Protein AF-A0A925UJG8-F1 (afdb_monomer)

Foldseek 3Di:
DDDDDDPVLVVLLVLLLCCLVPVLAPVNQVVCVVVPQEDPVVVVVCVVSLLLQDCADVVVVGDVHDPVSVVSNVVSCVVSVRSHPSCVRRPVVRVVVVVD

Structure (mmCIF, N/CA/C/O backbone):
data_AF-A0A925UJG8-F1
#
_entry.id   AF-A0A925UJG8-F1
#
loop_
_atom_site.group_PDB
_atom_site.id
_atom_site.type_symbol
_atom_site.label_atom_id
_atom_site.label_alt_id
_atom_site.label_comp_id
_atom_site.label_asym_id
_atom_site.label_entity_id
_atom_site.label_seq_id
_atom_site.pdbx_PDB_ins_code
_atom_site.Cartn_x
_atom_site.Cartn_y
_atom_site.Cartn_z
_atom_site.occupancy
_atom_site.B_iso_or_equiv
_atom_site.auth_seq_id
_atom_site.auth_comp_id
_atom_site.auth_asym_id
_atom_site.auth_atom_id
_atom_site.pdbx_PDB_model_num
ATOM 1 N N . MET A 1 1 ? -29.462 -7.622 4.327 1.00 76.31 1 MET A N 1
ATOM 2 C CA . MET A 1 1 ? -28.006 -7.775 4.483 1.00 76.31 1 MET A CA 1
ATOM 3 C C . MET A 1 1 ? -27.413 -7.241 3.207 1.00 76.31 1 MET A C 1
ATOM 5 O O . MET A 1 1 ? -27.878 -7.658 2.154 1.00 76.31 1 MET A O 1
ATOM 9 N N . ASP A 1 2 ? -26.536 -6.258 3.331 1.00 87.38 2 ASP A N 1
ATOM 10 C CA . ASP A 1 2 ? -25.876 -5.597 2.212 1.00 87.38 2 ASP A CA 1
ATOM 11 C C . ASP A 1 2 ? -24.427 -6.092 2.166 1.00 87.38 2 ASP A C 1
ATOM 13 O O . ASP A 1 2 ? -23.792 -6.199 3.217 1.00 87.38 2 ASP A O 1
ATOM 17 N N . PHE A 1 3 ? -23.975 -6.491 0.984 1.00 90.75 3 PHE A N 1
ATOM 18 C CA . PHE A 1 3 ? -22.640 -7.040 0.734 1.00 90.75 3 PHE A CA 1
ATOM 19 C C . PHE A 1 3 ? -21.854 -6.190 -0.264 1.00 90.75 3 PHE A C 1
ATOM 21 O O . PHE A 1 3 ? -20.742 -6.572 -0.631 1.00 90.75 3 PHE A O 1
ATOM 28 N N . ASP A 1 4 ? -22.431 -5.078 -0.712 1.00 95.31 4 ASP A N 1
ATOM 29 C CA . ASP A 1 4 ? -21.743 -4.148 -1.584 1.00 95.31 4 ASP A CA 1
ATOM 30 C C . ASP A 1 4 ? -20.657 -3.411 -0.787 1.00 95.31 4 ASP A C 1
ATOM 32 O O . ASP A 1 4 ? -20.754 -3.217 0.431 1.00 95.31 4 ASP A O 1
ATOM 36 N N . PHE A 1 5 ? -19.581 -3.034 -1.475 1.00 95.88 5 PHE A N 1
ATOM 37 C CA . PHE A 1 5 ? -18.538 -2.213 -0.875 1.00 95.88 5 PHE A CA 1
ATOM 38 C C . PHE A 1 5 ? -19.064 -0.807 -0.584 1.00 95.88 5 PHE A C 1
ATOM 40 O O . PHE A 1 5 ? -19.893 -0.270 -1.320 1.00 95.88 5 PHE A O 1
ATOM 47 N N . SER A 1 6 ? -18.549 -0.192 0.481 1.00 95.56 6 SER A N 1
ATOM 48 C CA . SER A 1 6 ? -18.776 1.233 0.716 1.00 95.56 6 SER A CA 1
ATOM 49 C C . SER A 1 6 ? -18.077 2.089 -0.348 1.00 95.56 6 SER A C 1
ATOM 51 O O . SER A 1 6 ? -17.140 1.639 -1.012 1.00 95.56 6 SER A O 1
ATOM 53 N N . ASP A 1 7 ? -18.472 3.359 -0.463 1.00 96.06 7 ASP A N 1
ATOM 54 C CA . ASP A 1 7 ? -17.812 4.314 -1.366 1.00 96.06 7 ASP A CA 1
ATOM 55 C C . ASP A 1 7 ? -16.303 4.440 -1.072 1.00 96.06 7 ASP A C 1
ATOM 57 O O . ASP A 1 7 ? -15.488 4.503 -1.995 1.00 96.06 7 ASP A O 1
ATOM 61 N N . ASP A 1 8 ? -15.915 4.409 0.208 1.00 93.56 8 ASP A N 1
ATOM 62 C CA . ASP A 1 8 ? -14.509 4.450 0.626 1.00 93.56 8 ASP A CA 1
ATOM 63 C C . ASP A 1 8 ? -13.748 3.189 0.194 1.00 93.56 8 ASP A C 1
ATOM 65 O O . ASP A 1 8 ? -12.603 3.271 -0.259 1.00 93.56 8 ASP A O 1
ATOM 69 N N . GLN A 1 9 ? -14.391 2.022 0.274 1.00 96.25 9 GLN A N 1
ATOM 70 C CA . GLN A 1 9 ? -13.816 0.755 -0.178 1.00 96.25 9 GLN A CA 1
ATOM 71 C C . GLN A 1 9 ? -13.671 0.708 -1.698 1.00 96.25 9 GLN A C 1
ATOM 73 O O . GLN A 1 9 ? -12.627 0.280 -2.187 1.00 96.25 9 GLN A O 1
ATOM 78 N N . GLU A 1 10 ? -14.654 1.196 -2.456 1.00 97.88 10 GLU A N 1
ATOM 79 C CA . GLU A 1 10 ? -14.536 1.313 -3.914 1.00 97.88 10 GLU A CA 1
ATOM 80 C C . GLU A 1 10 ? -13.436 2.307 -4.310 1.00 97.88 10 GLU A C 1
ATOM 82 O O . GLU A 1 10 ? -12.627 2.027 -5.198 1.00 97.88 10 GLU A O 1
ATOM 87 N N . MET A 1 11 ? -13.318 3.436 -3.607 1.00 96.50 11 MET A N 1
ATOM 88 C CA . MET A 1 11 ? -12.241 4.400 -3.843 1.00 96.50 11 MET A CA 1
ATOM 89 C C . MET A 1 11 ? -10.858 3.804 -3.540 1.00 96.50 11 MET A C 1
ATOM 91 O O . MET A 1 11 ? -9.912 3.996 -4.317 1.00 96.50 11 MET A O 1
ATOM 95 N N . LEU A 1 12 ? -10.729 3.062 -2.437 1.00 96.88 12 LEU A N 1
ATOM 96 C CA . LEU A 1 12 ? -9.510 2.340 -2.079 1.00 96.88 12 LEU A CA 1
ATOM 97 C C . LEU A 1 12 ? -9.159 1.310 -3.157 1.00 96.88 12 LEU A C 1
ATOM 99 O O . LEU A 1 12 ? -8.039 1.312 -3.677 1.00 96.88 12 LEU A O 1
ATOM 103 N N . ARG A 1 13 ? -10.134 0.487 -3.550 1.00 98.19 13 ARG A N 1
ATOM 104 C CA . ARG A 1 13 ? -10.008 -0.519 -4.606 1.00 98.19 13 ARG A CA 1
ATOM 105 C C . ARG A 1 13 ? -9.496 0.092 -5.901 1.00 98.19 13 ARG A C 1
ATOM 107 O O . ARG A 1 13 ? -8.494 -0.366 -6.446 1.00 98.19 13 ARG A O 1
ATOM 114 N N . ASP A 1 14 ? -10.134 1.157 -6.373 1.00 98.50 14 ASP A N 1
ATOM 115 C CA . ASP A 1 14 ? -9.767 1.833 -7.615 1.00 98.50 14 ASP A CA 1
ATOM 116 C C . ASP A 1 14 ? -8.387 2.493 -7.550 1.00 98.50 14 ASP A C 1
ATOM 118 O O . ASP A 1 14 ? -7.679 2.562 -8.562 1.00 98.50 14 ASP A O 1
ATOM 122 N N . THR A 1 15 ? -7.983 2.977 -6.377 1.00 98.00 15 THR A N 1
ATOM 123 C CA . THR A 1 15 ? -6.653 3.555 -6.163 1.00 98.00 15 THR A CA 1
ATOM 124 C C . THR A 1 15 ? -5.572 2.486 -6.304 1.00 98.00 15 THR A C 1
ATOM 126 O O . THR A 1 15 ? -4.649 2.644 -7.112 1.00 98.00 15 THR A O 1
ATOM 129 N N . VAL A 1 16 ? -5.722 1.360 -5.597 1.00 98.44 16 VAL A N 1
ATOM 130 C CA . VAL A 1 16 ? -4.781 0.231 -5.679 1.00 98.44 16 VAL A CA 1
ATOM 131 C C . VAL A 1 16 ? -4.776 -0.353 -7.090 1.00 98.44 16 VAL A C 1
ATOM 133 O O . VAL A 1 16 ? -3.707 -0.578 -7.661 1.00 98.44 16 VAL A O 1
ATOM 136 N N . ARG A 1 17 ? -5.956 -0.505 -7.703 1.00 98.62 17 ARG A N 1
ATOM 137 C CA . ARG A 1 17 ? -6.123 -0.983 -9.078 1.00 98.62 17 ARG A CA 1
ATOM 138 C C . ARG A 1 17 ? -5.273 -0.197 -10.062 1.00 98.62 17 ARG A C 1
ATOM 140 O O . ARG A 1 17 ? -4.501 -0.779 -10.821 1.00 98.62 17 ARG A O 1
ATOM 147 N N . LYS A 1 18 ? -5.419 1.130 -10.044 1.00 98.50 18 LYS A N 1
ATOM 148 C CA . LYS A 1 18 ? -4.727 2.036 -10.965 1.00 98.50 18 LYS A CA 1
ATOM 149 C C . LYS A 1 18 ? -3.218 1.974 -10.776 1.00 98.50 18 LYS A C 1
ATOM 151 O O . LYS A 1 18 ? -2.499 2.033 -11.772 1.00 98.50 18 LYS A O 1
ATOM 156 N N . TRP A 1 19 ? -2.736 1.859 -9.538 1.00 98.56 19 TRP A N 1
ATOM 157 C CA . TRP A 1 19 ? -1.306 1.701 -9.279 1.00 98.56 19 TRP A CA 1
ATOM 158 C C . TRP A 1 19 ? -0.784 0.361 -9.807 1.00 98.56 19 TRP A C 1
ATOM 160 O O . TRP A 1 19 ? 0.214 0.345 -10.527 1.00 98.56 19 TRP A O 1
ATOM 170 N N . VAL A 1 20 ? -1.492 -0.742 -9.553 1.00 98.62 20 VAL A N 1
ATOM 171 C CA . VAL A 1 20 ? -1.127 -2.063 -10.087 1.00 98.62 20 VAL A CA 1
ATOM 172 C C . VAL A 1 20 ? -1.048 -2.038 -11.616 1.00 98.62 20 VAL A C 1
ATOM 174 O O . VAL A 1 20 ? -0.049 -2.473 -12.185 1.00 98.62 20 VAL A O 1
ATOM 177 N N . ASP A 1 21 ? -2.047 -1.460 -12.284 1.00 97.94 21 ASP A N 1
ATOM 178 C CA . ASP A 1 21 ? -2.121 -1.461 -13.749 1.00 97.94 21 ASP A CA 1
ATOM 179 C C . ASP A 1 21 ? -1.073 -0.550 -14.405 1.00 97.94 21 ASP A C 1
ATOM 181 O O . ASP A 1 21 ? -0.555 -0.865 -15.478 1.00 97.94 21 ASP A O 1
ATOM 185 N N . LYS A 1 22 ? -0.767 0.598 -13.787 1.00 97.44 22 LYS A N 1
ATOM 186 C CA . LYS A 1 22 ? 0.088 1.630 -14.397 1.00 97.44 22 LYS A CA 1
ATOM 187 C C . LYS A 1 22 ? 1.533 1.583 -13.920 1.00 97.44 22 LYS A C 1
ATOM 189 O O . LYS A 1 22 ? 2.440 1.805 -14.717 1.00 97.44 22 LYS A O 1
ATOM 194 N N . ALA A 1 23 ? 1.746 1.343 -12.631 1.00 97.00 23 ALA A N 1
ATOM 195 C CA . ALA A 1 23 ? 3.053 1.437 -11.993 1.00 97.00 23 ALA A CA 1
ATOM 196 C C . ALA A 1 23 ? 3.692 0.063 -11.753 1.00 97.00 23 ALA A C 1
ATOM 198 O O . ALA A 1 23 ? 4.919 -0.029 -11.779 1.00 97.00 23 ALA A O 1
ATOM 199 N N . TYR A 1 24 ? 2.915 -1.011 -11.574 1.00 98.31 24 TYR A N 1
ATOM 200 C CA . TYR A 1 24 ? 3.434 -2.350 -11.261 1.00 98.31 24 TYR A CA 1
ATOM 201 C C . TYR A 1 24 ? 3.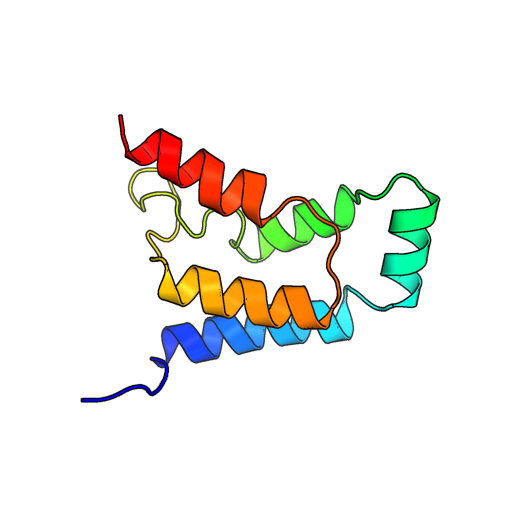252 -3.355 -12.409 1.00 98.31 24 TYR A C 1
ATOM 203 O O . TYR A 1 24 ? 2.692 -4.439 -12.255 1.00 98.31 24 TYR A O 1
ATOM 211 N N . THR A 1 25 ? 3.750 -3.001 -13.596 1.00 97.81 25 THR A N 1
ATOM 212 C CA . THR A 1 25 ? 3.637 -3.860 -14.784 1.00 97.81 25 THR A CA 1
ATOM 213 C C . THR A 1 25 ? 4.335 -5.214 -14.598 1.00 97.81 25 THR A C 1
ATOM 215 O O . THR A 1 25 ? 5.303 -5.351 -13.843 1.00 97.81 25 THR A O 1
ATOM 218 N N . PHE A 1 26 ? 3.912 -6.229 -15.361 1.00 96.88 26 PHE A N 1
ATOM 219 C CA . PHE A 1 26 ? 4.554 -7.550 -15.342 1.00 96.88 26 PHE A CA 1
ATOM 220 C C . PHE A 1 26 ? 6.052 -7.507 -15.668 1.00 96.88 26 PHE A C 1
ATOM 222 O O . PHE A 1 26 ? 6.815 -8.314 -15.137 1.00 96.88 26 PHE A O 1
ATOM 229 N N . GLU A 1 27 ? 6.484 -6.585 -16.531 1.00 97.94 27 GLU A N 1
ATOM 230 C CA . GLU A 1 27 ? 7.901 -6.387 -16.840 1.00 97.94 27 GLU A CA 1
ATOM 231 C C . GLU A 1 27 ? 8.666 -5.876 -15.615 1.00 97.94 27 GLU A C 1
ATOM 233 O O . GLU A 1 27 ? 9.659 -6.494 -15.222 1.00 97.94 27 GLU A O 1
ATOM 238 N N . ARG A 1 28 ? 8.152 -4.832 -14.947 1.00 98.12 28 ARG A N 1
ATOM 239 C CA . ARG A 1 28 ? 8.724 -4.315 -13.696 1.00 98.12 28 ARG A CA 1
ATOM 240 C C . ARG A 1 28 ? 8.805 -5.421 -12.645 1.00 98.12 28 ARG A C 1
ATOM 242 O O . ARG A 1 28 ? 9.875 -5.668 -12.097 1.00 98.12 28 ARG A O 1
ATOM 249 N N . ARG A 1 29 ? 7.709 -6.152 -12.428 1.00 98.38 29 ARG A N 1
ATOM 250 C CA . ARG A 1 29 ? 7.633 -7.278 -11.483 1.00 98.38 29 ARG A CA 1
ATOM 251 C C . ARG A 1 29 ? 8.645 -8.384 -11.798 1.00 98.38 29 ARG A C 1
ATOM 253 O O . ARG A 1 29 ? 9.250 -8.941 -10.885 1.00 98.38 29 ARG A O 1
ATOM 260 N N . ARG A 1 30 ? 8.861 -8.724 -13.076 1.00 98.38 30 ARG A N 1
ATOM 261 C CA . ARG A 1 30 ? 9.900 -9.694 -13.482 1.00 98.38 30 ARG A CA 1
ATOM 262 C C . ARG A 1 30 ? 11.306 -9.199 -13.147 1.00 98.38 30 ARG A C 1
ATOM 264 O O . ARG A 1 30 ? 12.104 -10.006 -12.676 1.00 98.38 30 ARG A O 1
ATOM 271 N N . GLY A 1 31 ? 11.585 -7.911 -13.353 1.00 98.56 31 GLY A N 1
ATOM 272 C CA . GLY A 1 31 ? 12.840 -7.281 -12.933 1.00 98.56 31 GLY A CA 1
ATOM 273 C C . GLY A 1 31 ? 13.058 -7.403 -11.425 1.00 98.56 31 GLY A C 1
ATOM 274 O O . GLY A 1 31 ? 14.058 -7.964 -10.997 1.00 98.56 31 GLY A O 1
ATOM 275 N N . ILE A 1 32 ? 12.057 -7.018 -10.628 1.00 98.50 32 ILE A N 1
ATOM 276 C CA . ILE A 1 32 ? 12.112 -7.097 -9.159 1.00 98.50 32 ILE A CA 1
ATOM 277 C C . ILE A 1 32 ? 12.413 -8.523 -8.686 1.00 98.50 32 ILE A C 1
ATOM 279 O O . ILE A 1 32 ? 13.278 -8.728 -7.839 1.00 98.50 32 ILE A O 1
ATOM 283 N N . VAL A 1 33 ? 11.736 -9.529 -9.249 1.00 98.38 33 VAL A N 1
ATOM 284 C CA . VAL A 1 33 ? 11.979 -10.934 -8.882 1.00 98.38 33 VAL A CA 1
ATOM 285 C C . VAL A 1 33 ? 13.381 -11.398 -9.262 1.00 98.38 33 VAL A C 1
ATOM 287 O O . VAL A 1 33 ? 14.010 -12.110 -8.482 1.00 98.38 33 VAL A O 1
ATOM 290 N N . LYS A 1 34 ? 13.891 -10.990 -10.427 1.00 98.31 34 LYS A N 1
ATOM 291 C CA . LYS A 1 34 ? 15.265 -11.300 -10.840 1.00 98.31 34 LYS A CA 1
ATOM 292 C C . LYS A 1 34 ? 16.300 -10.677 -9.894 1.00 98.31 34 LYS A C 1
ATOM 294 O O . LYS A 1 34 ? 17.326 -11.303 -9.640 1.00 98.31 34 LYS A O 1
ATOM 299 N N . ASP A 1 35 ? 15.995 -9.506 -9.345 1.00 97.25 35 ASP A N 1
ATOM 300 C CA . ASP A 1 35 ? 16.887 -8.722 -8.485 1.00 97.25 35 ASP A CA 1
ATOM 301 C C . ASP A 1 35 ? 16.721 -9.027 -6.980 1.00 97.25 35 ASP A C 1
ATOM 303 O O . A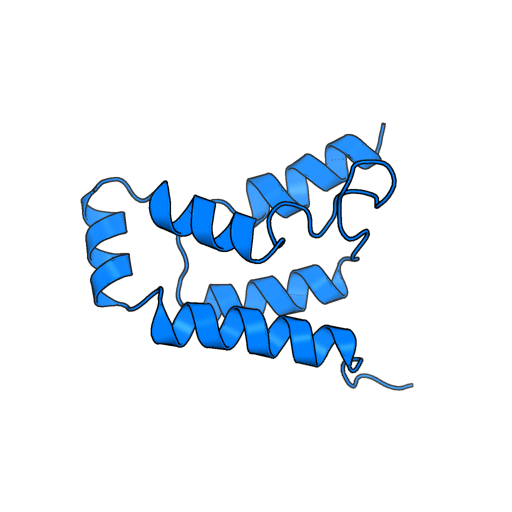SP A 1 35 ? 17.230 -8.294 -6.135 1.00 97.25 35 ASP A O 1
ATOM 307 N N . GLY A 1 36 ? 16.039 -10.123 -6.623 1.00 96.06 36 GLY A N 1
ATOM 308 C CA . GLY A 1 36 ? 15.936 -10.601 -5.237 1.00 96.06 36 GLY A CA 1
ATOM 309 C C . GLY A 1 36 ? 14.544 -10.515 -4.609 1.00 96.06 36 GLY A C 1
ATOM 310 O O . GLY A 1 36 ? 14.391 -10.861 -3.442 1.00 96.06 36 GLY A O 1
ATOM 311 N N . GLY A 1 37 ? 13.519 -10.112 -5.365 1.00 96.12 37 GLY A N 1
ATOM 312 C CA . GLY A 1 37 ? 12.115 -10.245 -4.957 1.00 96.12 37 GLY A CA 1
ATOM 313 C C . GLY A 1 37 ? 11.564 -9.122 -4.079 1.00 96.12 37 GLY A C 1
ATOM 314 O O . GLY A 1 37 ? 10.491 -9.295 -3.515 1.00 96.12 37 GLY A O 1
ATOM 315 N N . PHE A 1 38 ? 12.255 -7.985 -3.983 1.00 97.75 38 PHE A N 1
ATOM 316 C CA . PHE A 1 38 ? 11.791 -6.804 -3.252 1.00 97.75 38 PHE A CA 1
ATOM 317 C C . PHE A 1 38 ? 12.230 -5.519 -3.954 1.00 97.75 38 PHE A C 1
ATOM 319 O O . PHE A 1 38 ? 13.373 -5.409 -4.402 1.00 97.75 38 PHE A O 1
ATOM 326 N N . SER A 1 39 ? 11.339 -4.530 -4.024 1.00 98.31 39 SER A N 1
ATOM 327 C CA . SER A 1 39 ? 11.641 -3.221 -4.596 1.00 98.31 39 SER A CA 1
ATOM 328 C C . SER A 1 39 ? 11.437 -2.106 -3.574 1.00 98.31 39 SER A C 1
ATOM 330 O O . SER A 1 39 ? 10.297 -1.735 -3.290 1.00 98.31 39 SER A O 1
ATOM 332 N N . PRO A 1 40 ? 12.515 -1.448 -3.106 1.00 98.06 40 PRO A N 1
ATOM 333 C CA . PRO A 1 40 ? 12.391 -0.270 -2.249 1.00 98.06 40 PRO A CA 1
ATOM 334 C C . PRO A 1 40 ? 11.574 0.862 -2.887 1.00 98.06 40 PRO A C 1
ATOM 336 O O . PRO A 1 40 ? 10.921 1.628 -2.183 1.00 98.06 40 PRO A O 1
ATOM 339 N N . ALA A 1 41 ? 11.611 0.974 -4.220 1.00 98.31 41 ALA A N 1
ATOM 340 C CA . ALA A 1 41 ? 10.835 1.964 -4.957 1.00 98.31 41 ALA A CA 1
ATOM 341 C C . ALA A 1 41 ? 9.336 1.640 -4.917 1.00 98.31 41 ALA A C 1
ATOM 343 O O . ALA A 1 41 ? 8.550 2.493 -4.520 1.00 98.31 41 ALA A O 1
ATOM 344 N N . ALA A 1 42 ? 8.945 0.401 -5.242 1.00 98.31 42 ALA A N 1
ATOM 345 C CA . ALA A 1 42 ? 7.536 0.010 -5.173 1.00 98.31 42 ALA A CA 1
ATOM 346 C C . ALA A 1 42 ? 7.004 0.069 -3.735 1.00 98.31 42 ALA A C 1
ATOM 348 O O . ALA A 1 42 ? 5.882 0.507 -3.511 1.00 98.31 42 ALA A O 1
ATOM 349 N N . TRP A 1 43 ? 7.831 -0.294 -2.751 1.00 98.12 43 TRP A N 1
ATOM 350 C CA . TRP A 1 43 ? 7.478 -0.169 -1.340 1.00 98.12 43 TRP A CA 1
ATOM 351 C C . TRP A 1 43 ? 7.196 1.279 -0.929 1.00 98.12 43 TRP A C 1
ATOM 353 O O . TRP A 1 43 ? 6.225 1.546 -0.223 1.00 98.12 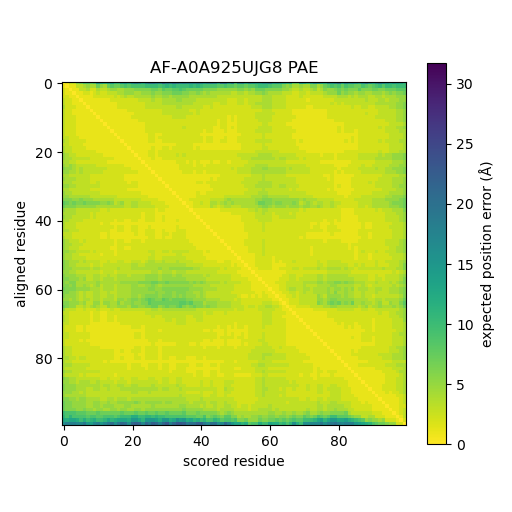43 TRP A O 1
ATOM 363 N N . ARG A 1 44 ? 8.013 2.228 -1.401 1.00 98.38 44 ARG A N 1
ATOM 364 C CA . ARG A 1 44 ? 7.788 3.655 -1.152 1.00 98.38 44 ARG A CA 1
ATOM 365 C C . ARG A 1 44 ? 6.495 4.144 -1.794 1.00 98.38 44 ARG A C 1
ATOM 367 O O . ARG A 1 44 ? 5.741 4.840 -1.130 1.00 98.38 44 ARG A O 1
ATOM 374 N N . GLU A 1 45 ? 6.216 3.731 -3.027 1.00 98.31 45 GLU A N 1
ATOM 375 C CA . GLU A 1 45 ? 4.970 4.080 -3.719 1.00 98.31 45 GLU A CA 1
ATOM 376 C C . GLU A 1 45 ? 3.734 3.580 -2.950 1.00 98.31 45 GLU A C 1
ATOM 378 O O . GLU A 1 45 ? 2.783 4.333 -2.764 1.00 98.31 45 GLU A O 1
ATOM 383 N N . LEU A 1 46 ? 3.758 2.349 -2.417 1.00 97.62 46 LEU A N 1
ATOM 384 C CA . LEU A 1 46 ? 2.684 1.847 -1.546 1.00 97.62 46 LEU A CA 1
ATOM 385 C C . LEU A 1 46 ? 2.518 2.703 -0.276 1.00 97.62 46 LEU A C 1
ATOM 387 O O . LEU A 1 46 ? 1.398 2.900 0.194 1.00 97.62 46 LEU A O 1
ATOM 391 N N . GLY A 1 47 ? 3.618 3.227 0.270 1.00 95.88 47 GLY A N 1
ATOM 392 C CA . GLY A 1 47 ? 3.599 4.177 1.385 1.00 95.88 47 GLY A CA 1
ATOM 393 C C . GLY A 1 47 ? 3.011 5.538 1.015 1.00 95.88 47 GLY A C 1
ATOM 394 O O . GLY A 1 47 ? 2.235 6.089 1.788 1.00 95.88 47 GLY A O 1
ATOM 395 N N . GLU A 1 48 ? 3.321 6.057 -0.172 1.00 96.00 48 GLU A N 1
ATOM 396 C CA . GLU A 1 48 ? 2.767 7.315 -0.696 1.00 96.00 48 GLU A CA 1
ATOM 397 C C . GLU A 1 48 ? 1.257 7.218 -0.965 1.00 96.00 48 GLU A C 1
ATOM 399 O O . GLU A 1 48 ? 0.541 8.203 -0.810 1.00 96.00 48 GLU A O 1
ATOM 404 N N . LEU A 1 49 ? 0.757 6.021 -1.292 1.00 95.38 49 LEU A N 1
ATOM 405 C CA . LEU A 1 49 ? -0.677 5.715 -1.354 1.00 95.38 49 LEU A CA 1
ATOM 406 C C . LEU A 1 49 ? -1.329 5.551 0.034 1.00 95.38 49 LEU A C 1
ATOM 408 O O . LEU A 1 49 ? -2.520 5.267 0.117 1.00 95.38 49 LEU A O 1
ATOM 412 N N . GLY A 1 50 ? -0.560 5.664 1.121 1.00 93.06 50 GLY A N 1
ATOM 413 C CA . GLY A 1 50 ? -1.020 5.484 2.500 1.00 93.06 50 GLY A CA 1
ATOM 414 C C . GLY A 1 50 ? -1.164 4.025 2.941 1.00 93.06 50 GLY A C 1
ATOM 415 O O . GLY A 1 50 ? -1.331 3.758 4.128 1.00 93.06 50 GLY A O 1
ATOM 416 N N . LEU A 1 51 ? -1.038 3.054 2.032 1.00 95.50 51 LEU A N 1
ATOM 417 C CA . LEU A 1 51 ? -1.386 1.649 2.283 1.00 95.50 51 LEU A CA 1
ATOM 418 C C . LEU A 1 51 ? -0.558 1.018 3.410 1.00 95.50 51 LEU A C 1
ATOM 420 O O . LEU A 1 51 ? -1.033 0.115 4.094 1.00 95.50 51 LEU A O 1
ATOM 424 N N . LEU A 1 52 ? 0.667 1.494 3.648 1.00 94.50 52 LEU A N 1
ATOM 425 C CA . LEU A 1 52 ? 1.503 0.953 4.724 1.00 94.50 52 LEU A CA 1
ATOM 426 C C . LEU A 1 52 ? 0.960 1.251 6.131 1.00 94.50 52 LEU A C 1
ATOM 428 O O . LEU A 1 52 ? 1.311 0.536 7.068 1.00 94.50 52 LEU A O 1
ATOM 432 N N . GLY A 1 53 ? 0.094 2.260 6.264 1.00 92.69 53 GLY A N 1
ATOM 433 C CA . GLY A 1 53 ? -0.616 2.620 7.492 1.00 92.69 53 GLY A CA 1
ATOM 434 C C . GLY A 1 53 ? -2.068 2.138 7.539 1.00 92.69 53 GLY A C 1
ATOM 435 O O . GLY A 1 53 ? -2.801 2.573 8.423 1.00 92.69 53 GLY A O 1
ATOM 436 N N . LEU A 1 54 ? -2.495 1.262 6.616 1.00 92.19 54 LEU A N 1
ATOM 437 C CA . LEU A 1 54 ? -3.894 0.835 6.460 1.00 92.19 54 LEU A CA 1
ATOM 438 C C . LEU A 1 54 ? -4.530 0.393 7.785 1.00 92.19 54 LEU A C 1
ATOM 440 O O . LEU A 1 54 ? -5.557 0.927 8.180 1.00 92.19 54 LEU A O 1
ATOM 444 N N . HIS A 1 55 ? -3.884 -0.530 8.499 1.00 89.50 55 HIS A N 1
ATOM 445 C CA . HIS A 1 55 ? -4.399 -1.091 9.753 1.00 89.50 55 HIS A CA 1
ATOM 446 C C . HIS A 1 55 ? -3.822 -0.422 11.018 1.00 89.50 55 HIS A C 1
ATOM 448 O O . HIS A 1 55 ? -4.034 -0.884 12.139 1.00 89.50 55 HIS A O 1
ATOM 454 N N . VAL A 1 56 ? -3.048 0.653 10.864 1.00 91.06 56 VAL A N 1
ATOM 455 C CA . VAL A 1 56 ? -2.517 1.416 12.002 1.00 91.06 56 VAL A CA 1
ATOM 456 C C . VAL A 1 56 ? -3.619 2.338 12.523 1.00 91.06 56 VAL A C 1
ATOM 458 O O . VAL A 1 56 ? -4.341 2.933 11.727 1.00 91.06 56 VAL A O 1
ATOM 461 N N . ALA A 1 57 ? -3.762 2.459 13.845 1.00 88.31 57 ALA A N 1
ATOM 462 C CA . ALA A 1 57 ? -4.747 3.359 14.442 1.00 88.31 57 ALA A CA 1
ATOM 463 C C . ALA A 1 57 ? -4.507 4.825 14.029 1.00 88.31 57 ALA A C 1
ATOM 465 O O . ALA A 1 57 ? -3.360 5.258 13.885 1.00 88.31 57 ALA A O 1
ATOM 466 N N . GLU A 1 58 ? -5.582 5.603 13.873 1.00 89.88 58 GLU A N 1
ATOM 467 C CA . GLU A 1 58 ? -5.504 7.014 13.455 1.00 89.88 58 GLU A CA 1
ATOM 468 C C . GLU A 1 58 ? -4.662 7.871 14.413 1.00 89.88 58 GLU A C 1
ATOM 470 O O . GLU A 1 58 ? -3.906 8.736 13.975 1.00 89.88 58 GLU A O 1
ATOM 475 N N . GLU A 1 59 ? -4.709 7.584 15.719 1.00 89.94 59 GLU A N 1
ATOM 476 C CA . GLU A 1 59 ? -3.890 8.250 16.747 1.00 89.94 59 GLU A CA 1
ATOM 477 C C . GLU A 1 59 ? -2.375 8.099 16.521 1.00 89.94 59 GLU A C 1
ATOM 479 O O . GLU A 1 59 ? -1.592 8.938 16.965 1.00 89.94 59 GLU A O 1
ATOM 484 N N . ASN A 1 60 ? -1.973 7.068 15.774 1.00 88.81 60 ASN A N 1
ATOM 485 C CA . ASN A 1 60 ? -0.593 6.789 15.386 1.00 88.81 60 ASN A CA 1
ATOM 486 C C . ASN A 1 60 ? -0.305 7.192 13.926 1.00 88.81 60 ASN A C 1
ATOM 488 O O . ASN A 1 60 ? 0.710 6.787 13.359 1.00 88.81 60 ASN A O 1
ATOM 492 N N . GLY A 1 61 ? -1.191 7.981 13.306 1.00 87.38 61 GLY A N 1
ATOM 493 C CA . GLY A 1 61 ? -1.058 8.456 11.927 1.00 87.38 61 GLY A CA 1
ATOM 494 C C . GLY A 1 61 ? -1.431 7.428 10.855 1.00 87.38 61 GLY A C 1
ATOM 495 O O . GLY A 1 61 ? -1.020 7.583 9.705 1.00 87.38 61 GLY A O 1
ATOM 496 N N . GLY A 1 62 ? -2.158 6.368 11.222 1.00 90.50 62 GLY A N 1
ATOM 497 C CA . GLY A 1 62 ? -2.696 5.380 10.287 1.00 90.50 62 GLY A CA 1
ATOM 498 C C . GLY A 1 62 ? -4.106 5.699 9.787 1.00 90.50 62 GLY A C 1
ATOM 499 O O . GLY A 1 62 ? -4.633 6.777 10.042 1.00 90.50 62 GLY A O 1
ATOM 500 N N . MET A 1 63 ? -4.713 4.747 9.074 1.00 89.56 63 MET A N 1
ATOM 501 C CA . MET A 1 63 ? -6.073 4.881 8.523 1.00 89.56 63 MET A CA 1
ATOM 502 C C . MET A 1 63 ? -7.150 4.168 9.351 1.00 89.56 63 MET A C 1
ATOM 504 O O . MET A 1 63 ? -8.329 4.337 9.077 1.00 89.56 63 MET A O 1
ATOM 508 N N . GLY A 1 64 ? -6.778 3.356 10.346 1.00 87.12 64 GLY A N 1
ATOM 509 C CA . GLY A 1 64 ? -7.734 2.648 11.205 1.00 87.12 64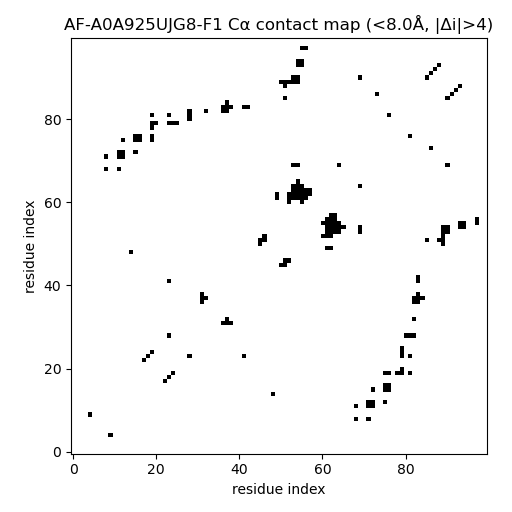 GLY A CA 1
ATOM 510 C C . GLY A 1 64 ? -8.622 1.629 10.477 1.00 87.12 64 GLY A C 1
ATOM 511 O O . GLY A 1 64 ? -9.634 1.199 11.028 1.00 87.12 64 GLY A O 1
ATOM 512 N N . PHE A 1 65 ? -8.265 1.2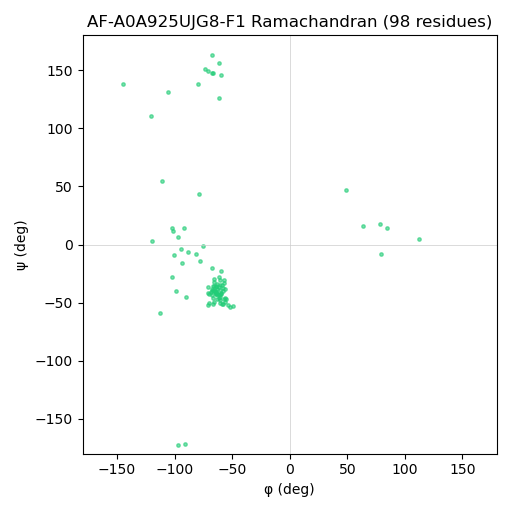38 9.251 1.00 87.31 65 PHE A N 1
ATOM 513 C CA . PHE A 1 65 ? -9.084 0.368 8.413 1.00 87.31 65 PHE A CA 1
ATOM 514 C C . PHE A 1 65 ? -9.061 -1.084 8.896 1.00 87.31 65 PHE A C 1
ATOM 516 O O . PHE A 1 65 ? -8.101 -1.563 9.509 1.00 87.31 65 PHE A O 1
ATOM 523 N N . GLY A 1 66 ? -10.153 -1.796 8.625 1.00 89.56 66 GLY A N 1
ATOM 524 C CA . GLY A 1 66 ? -10.415 -3.133 9.133 1.00 89.56 66 GLY A CA 1
ATOM 525 C C . GLY A 1 66 ? -10.047 -4.262 8.161 1.00 89.56 66 GLY A C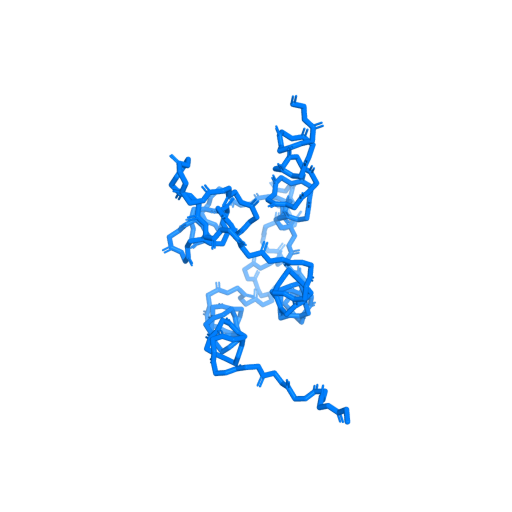 1
ATOM 526 O O . GLY A 1 66 ? -9.469 -4.045 7.094 1.00 89.56 66 GLY A O 1
ATOM 527 N N . PRO A 1 67 ? -10.409 -5.512 8.510 1.00 91.00 67 PRO A N 1
ATOM 528 C CA . PRO A 1 67 ? -10.111 -6.686 7.688 1.00 91.00 67 PRO A CA 1
ATOM 529 C C . PRO A 1 67 ? -10.732 -6.660 6.283 1.00 91.00 67 PRO A C 1
ATOM 531 O O . PRO A 1 67 ? -10.148 -7.219 5.358 1.00 91.00 67 PRO A O 1
ATOM 534 N N . VAL A 1 68 ? -11.898 -6.025 6.110 1.00 94.00 68 VAL A N 1
ATOM 535 C CA . VAL A 1 68 ? -12.565 -5.924 4.797 1.00 94.00 68 VAL A CA 1
ATOM 536 C C . VAL A 1 68 ? -11.785 -4.997 3.869 1.00 94.00 68 VAL A C 1
ATOM 538 O O . VAL A 1 68 ? -11.529 -5.349 2.723 1.00 94.00 68 VAL A O 1
ATOM 541 N N . ASP A 1 69 ? -11.310 -3.862 4.371 1.00 94.44 69 ASP A N 1
ATOM 542 C CA . ASP A 1 69 ? -10.502 -2.931 3.580 1.00 94.44 69 ASP A CA 1
ATOM 543 C C . ASP A 1 69 ? -9.140 -3.553 3.230 1.00 94.44 69 ASP A C 1
ATOM 545 O O . ASP A 1 69 ? -8.649 -3.431 2.107 1.00 94.44 69 ASP A O 1
ATOM 549 N N . ALA A 1 70 ? -8.551 -4.303 4.169 1.00 94.50 70 ALA A N 1
ATOM 550 C CA . ALA A 1 70 ? -7.351 -5.096 3.917 1.00 94.50 70 ALA A CA 1
ATOM 551 C C . ALA A 1 70 ? -7.566 -6.142 2.813 1.00 94.50 70 ALA A C 1
ATOM 553 O O . ALA A 1 70 ? -6.700 -6.306 1.953 1.00 94.50 70 ALA A O 1
ATOM 554 N N . MET A 1 71 ? -8.716 -6.823 2.805 1.00 96.25 71 MET A N 1
ATOM 555 C CA . MET A 1 71 ? -9.096 -7.752 1.738 1.00 96.25 71 MET A CA 1
ATOM 556 C C . MET A 1 71 ? -9.179 -7.032 0.388 1.00 96.25 71 MET A C 1
ATOM 558 O O . MET A 1 71 ? -8.565 -7.498 -0.567 1.00 96.25 71 MET A O 1
ATOM 562 N N . VAL A 1 72 ? -9.849 -5.877 0.324 1.00 97.44 72 VAL A N 1
ATOM 563 C CA . VAL A 1 72 ? -9.962 -5.063 -0.900 1.00 97.44 72 VAL A CA 1
ATOM 564 C C . VAL A 1 72 ? -8.583 -4.715 -1.470 1.00 97.44 72 VAL A C 1
ATOM 566 O O . VAL A 1 72 ? -8.331 -4.911 -2.660 1.00 97.44 72 VAL A O 1
ATOM 569 N N . VAL A 1 73 ? -7.654 -4.256 -0.626 1.00 97.69 73 VAL A N 1
ATOM 570 C CA . VAL A 1 73 ? -6.276 -3.957 -1.053 1.00 97.69 73 VAL A CA 1
ATOM 571 C C . VAL A 1 73 ? -5.571 -5.223 -1.542 1.00 97.69 73 VAL A C 1
ATOM 573 O O . VAL A 1 73 ? -4.947 -5.216 -2.604 1.00 97.69 73 VAL A O 1
ATOM 576 N N . MET A 1 74 ? -5.676 -6.323 -0.794 1.00 97.88 74 MET A N 1
ATOM 577 C CA . MET A 1 74 ? -5.000 -7.580 -1.117 1.00 97.88 74 MET A CA 1
ATOM 578 C C . MET A 1 74 ? -5.502 -8.223 -2.412 1.00 97.88 74 MET A C 1
ATOM 580 O O . MET A 1 74 ? -4.691 -8.794 -3.141 1.00 97.88 74 MET A O 1
ATOM 584 N N . GLU A 1 75 ? -6.791 -8.122 -2.734 1.00 98.25 75 GLU A N 1
ATOM 585 C CA . GLU A 1 75 ? -7.334 -8.610 -4.008 1.00 98.25 75 GLU A CA 1
ATOM 586 C C . GLU A 1 75 ? -6.708 -7.879 -5.200 1.00 98.25 75 GLU A C 1
ATOM 588 O O . GLU A 1 75 ? -6.256 -8.501 -6.167 1.00 98.25 75 GLU A O 1
ATOM 593 N N . GLU A 1 76 ? -6.622 -6.552 -5.117 1.00 98.56 76 GLU A N 1
ATOM 594 C CA . GLU A 1 76 ? -6.083 -5.729 -6.196 1.00 98.56 76 GLU A CA 1
ATOM 595 C C . GLU A 1 76 ? -4.555 -5.909 -6.320 1.00 98.56 76 GLU A C 1
ATOM 597 O O . GLU A 1 76 ? -4.055 -6.099 -7.432 1.00 98.56 76 GLU A O 1
ATOM 602 N N . LEU A 1 77 ? -3.811 -5.975 -5.205 1.00 98.44 77 LEU A N 1
ATOM 603 C CA . LEU A 1 77 ? -2.381 -6.337 -5.208 1.00 98.44 77 LEU A CA 1
ATOM 604 C C . LEU A 1 77 ? -2.147 -7.761 -5.746 1.00 98.44 77 LEU A C 1
ATOM 606 O O . LEU A 1 77 ? -1.178 -8.012 -6.472 1.00 98.44 77 LEU A O 1
ATOM 610 N N . GLY A 1 78 ? -3.055 -8.690 -5.438 1.00 98.12 78 GLY A N 1
ATOM 611 C CA . GLY A 1 78 ? -3.052 -10.059 -5.944 1.00 98.12 78 GLY A CA 1
ATOM 612 C C . GLY A 1 78 ? -3.157 -10.122 -7.468 1.00 98.12 78 GLY A C 1
ATOM 613 O O . GLY A 1 78 ? -2.421 -10.890 -8.092 1.00 98.12 78 GLY A O 1
ATOM 614 N N . ARG A 1 79 ? -3.979 -9.260 -8.090 1.00 97.81 79 ARG A N 1
ATOM 615 C CA . ARG A 1 79 ? -4.083 -9.164 -9.562 1.00 97.81 79 ARG A CA 1
ATOM 616 C C . ARG A 1 79 ? -2.734 -8.848 -10.217 1.00 97.81 79 ARG A C 1
ATOM 618 O O . ARG A 1 79 ? -2.430 -9.383 -11.282 1.00 97.81 79 ARG A O 1
ATOM 625 N N . GLY A 1 80 ? -1.921 -8.008 -9.576 1.00 97.31 80 GLY A N 1
ATOM 626 C CA . GLY A 1 80 ? -0.581 -7.643 -10.045 1.00 97.31 80 GLY A CA 1
ATOM 627 C C . GLY A 1 80 ? 0.516 -8.654 -9.708 1.00 97.31 80 GLY A C 1
ATOM 628 O O . GLY A 1 80 ? 1.648 -8.497 -10.166 1.00 97.31 80 GLY A O 1
ATOM 629 N N . ILE A 1 81 ? 0.211 -9.674 -8.895 1.00 97.44 81 ILE A N 1
ATOM 630 C CA . ILE A 1 81 ? 1.205 -10.563 -8.271 1.00 97.44 81 ILE A CA 1
ATOM 631 C C . ILE A 1 81 ? 2.319 -9.723 -7.624 1.00 97.44 81 ILE A C 1
ATOM 633 O O . ILE A 1 81 ? 3.515 -9.948 -7.859 1.00 97.44 81 ILE A O 1
ATOM 637 N N . VAL A 1 82 ? 1.909 -8.696 -6.872 1.00 98.38 82 VAL A N 1
ATOM 638 C CA . VAL A 1 82 ? 2.824 -7.782 -6.185 1.00 98.38 82 VAL A CA 1
ATOM 639 C C . VAL A 1 82 ? 3.648 -8.583 -5.186 1.00 98.38 82 VAL A C 1
ATOM 641 O O . VAL A 1 82 ? 3.095 -9.324 -4.378 1.00 98.38 82 VAL A O 1
ATOM 644 N N . VAL A 1 83 ? 4.976 -8.478 -5.281 1.00 97.94 83 VAL A N 1
ATOM 645 C CA . VAL A 1 83 ? 5.891 -9.294 -4.462 1.00 97.94 83 VAL A CA 1
ATOM 646 C C . VAL A 1 83 ? 6.342 -8.593 -3.186 1.00 97.94 83 VAL A C 1
ATOM 648 O O . VAL A 1 83 ? 7.034 -9.189 -2.366 1.00 97.94 83 VAL A O 1
ATOM 651 N N . GLU A 1 84 ? 5.937 -7.338 -3.003 1.00 98.06 84 GLU A N 1
ATOM 652 C CA . GLU A 1 84 ? 6.287 -6.581 -1.810 1.00 98.06 84 GLU A CA 1
ATOM 653 C C . GLU A 1 84 ? 5.616 -7.178 -0.555 1.00 98.06 84 GLU A C 1
ATOM 655 O O . GLU A 1 84 ? 4.495 -7.691 -0.638 1.00 98.06 84 GLU A O 1
ATOM 660 N N . PRO A 1 85 ? 6.251 -7.099 0.630 1.00 97.00 85 PRO A N 1
ATOM 661 C CA . PRO A 1 85 ? 5.821 -7.810 1.838 1.00 97.00 85 PRO A CA 1
ATOM 662 C C . PRO A 1 85 ? 4.632 -7.140 2.557 1.00 97.00 85 PRO A C 1
ATOM 664 O O . PRO A 1 85 ? 4.610 -7.038 3.785 1.00 97.00 85 PRO A O 1
ATOM 667 N N . PHE A 1 86 ? 3.626 -6.689 1.806 1.00 96.75 86 PHE A N 1
ATOM 668 C CA . PHE A 1 86 ? 2.501 -5.901 2.309 1.00 96.75 86 PHE A CA 1
ATOM 669 C C . PHE A 1 86 ? 1.730 -6.616 3.422 1.00 96.75 86 PHE A C 1
ATOM 671 O O . PHE A 1 86 ? 1.560 -6.065 4.504 1.00 96.75 86 PHE A O 1
ATOM 678 N N . ALA A 1 87 ? 1.324 -7.871 3.206 1.00 94.31 87 ALA A N 1
ATOM 679 C CA . ALA A 1 87 ? 0.551 -8.612 4.201 1.00 94.31 87 ALA A CA 1
ATOM 680 C C . ALA A 1 87 ? 1.319 -8.793 5.522 1.00 94.31 87 ALA A C 1
ATOM 682 O O . ALA A 1 87 ? 0.766 -8.597 6.602 1.00 94.31 87 ALA A O 1
ATOM 683 N N . ALA A 1 88 ? 2.608 -9.131 5.444 1.00 93.88 88 ALA A N 1
ATOM 684 C CA . ALA A 1 88 ? 3.425 -9.354 6.632 1.00 93.88 88 ALA A CA 1
ATOM 685 C C . ALA A 1 88 ? 3.644 -8.057 7.429 1.00 93.88 88 ALA A C 1
ATOM 687 O O . ALA A 1 88 ? 3.535 -8.064 8.654 1.00 93.88 88 ALA A O 1
ATOM 688 N N . VAL A 1 89 ? 3.936 -6.947 6.745 1.00 92.44 89 VAL A N 1
ATOM 689 C CA . VAL A 1 89 ? 4.337 -5.695 7.403 1.00 92.44 89 VAL A CA 1
ATOM 690 C C . VAL A 1 89 ? 3.145 -4.797 7.726 1.00 92.44 89 VAL A C 1
ATOM 692 O O . VAL A 1 89 ? 3.064 -4.274 8.830 1.00 92.44 89 VAL A O 1
ATOM 695 N N . SER A 1 90 ? 2.212 -4.619 6.796 1.00 92.06 90 SER A N 1
ATOM 696 C CA . SER A 1 90 ? 1.134 -3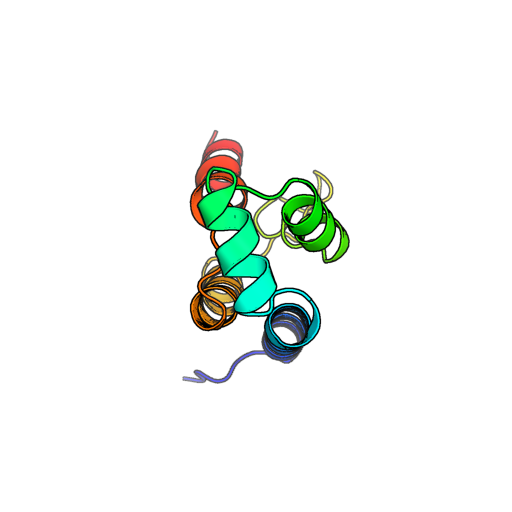.628 6.916 1.00 92.06 90 SER A CA 1
ATOM 697 C C . SER A 1 90 ? -0.154 -4.188 7.512 1.00 92.06 90 SER A C 1
ATOM 699 O O . SER A 1 90 ? -0.991 -3.402 7.954 1.00 92.06 90 SER A O 1
ATOM 701 N N . LEU A 1 91 ? -0.305 -5.519 7.562 1.00 91.81 91 LEU A N 1
ATOM 702 C CA . LEU A 1 91 ? -1.465 -6.183 8.168 1.00 91.81 91 LEU A CA 1
ATOM 703 C C . LEU A 1 91 ? -1.085 -6.952 9.437 1.00 91.81 91 LEU A C 1
ATOM 705 O O . LEU A 1 91 ? -1.613 -6.672 10.506 1.00 91.81 91 LEU A O 1
ATOM 709 N N . VAL A 1 92 ? -0.163 -7.917 9.344 1.00 92.25 92 VAL A N 1
ATOM 710 C CA . VAL A 1 92 ? 0.156 -8.795 10.484 1.00 92.25 92 VAL A CA 1
ATOM 711 C C . VAL A 1 92 ? 0.914 -8.040 11.573 1.00 92.25 92 VAL A C 1
ATOM 713 O O . VAL A 1 92 ? 0.508 -8.078 12.733 1.00 92.25 92 VAL A O 1
ATOM 716 N N . ALA A 1 93 ? 2.002 -7.346 11.227 1.00 91.50 93 ALA A N 1
ATOM 717 C CA . ALA A 1 93 ? 2.803 -6.648 12.232 1.00 91.50 93 ALA A CA 1
ATOM 718 C C . ALA A 1 93 ? 2.021 -5.513 12.918 1.00 91.50 93 ALA A C 1
ATOM 720 O O . ALA A 1 93 ? 2.081 -5.383 14.137 1.00 91.50 93 ALA A O 1
ATOM 721 N N . THR A 1 94 ? 1.248 -4.733 12.161 1.00 89.12 94 THR A N 1
ATOM 722 C CA . THR A 1 94 ? 0.402 -3.648 12.693 1.00 89.12 94 THR A CA 1
ATOM 723 C C . THR A 1 94 ? -0.715 -4.185 13.586 1.00 89.12 94 THR A C 1
ATOM 725 O O . THR A 1 94 ? -0.949 -3.635 14.657 1.00 89.12 94 THR A O 1
ATOM 728 N N . HIS A 1 95 ? -1.343 -5.305 13.216 1.00 86.75 95 HIS A N 1
ATOM 729 C CA . HIS A 1 95 ? -2.336 -5.964 14.063 1.00 86.75 95 HIS A CA 1
ATOM 730 C C . HIS A 1 95 ? -1.742 -6.406 15.404 1.00 86.75 95 HIS A C 1
ATOM 732 O O . HIS A 1 95 ? -2.334 -6.169 16.452 1.00 86.75 95 HIS A O 1
ATOM 738 N N . LEU A 1 96 ? -0.549 -7.010 15.381 1.00 88.00 96 LEU A N 1
ATOM 739 C CA . LEU A 1 96 ? 0.148 -7.423 16.600 1.00 88.00 96 LEU A CA 1
ATOM 740 C C . LEU A 1 96 ? 0.532 -6.234 17.488 1.00 88.00 96 LEU A C 1
ATOM 742 O O . LEU A 1 96 ? 0.472 -6.361 18.706 1.00 88.00 96 LEU A O 1
ATOM 746 N N . LEU A 1 97 ? 0.898 -5.090 16.899 1.00 82.62 97 LEU A N 1
ATOM 747 C CA . LEU A 1 97 ? 1.173 -3.862 17.651 1.00 82.62 97 LEU A CA 1
ATOM 748 C C . LEU A 1 97 ? -0.081 -3.298 18.328 1.00 82.62 97 LEU A C 1
ATOM 750 O O . LEU A 1 97 ? 0.023 -2.799 19.440 1.00 82.62 97 LEU A O 1
ATOM 754 N N . ASN A 1 98 ? -1.249 -3.405 17.692 1.00 76.00 98 ASN A N 1
ATOM 755 C CA . ASN A 1 98 ? -2.518 -2.942 18.264 1.00 76.00 98 ASN A CA 1
ATOM 756 C C . ASN A 1 98 ? -3.105 -3.914 19.3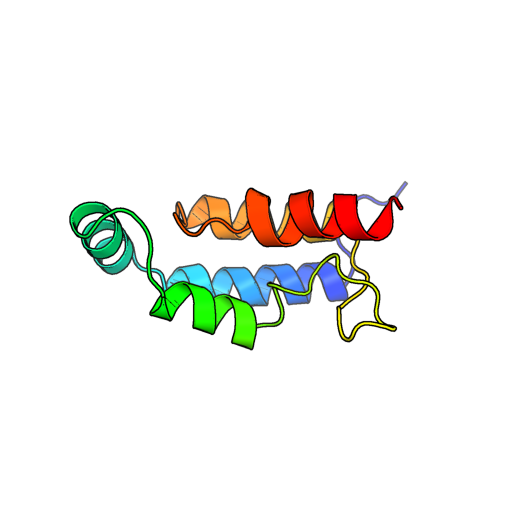10 1.00 76.00 98 ASN A C 1
ATOM 758 O O . ASN A 1 98 ? -4.060 -3.568 20.001 1.00 76.00 98 ASN A O 1
ATOM 762 N N . ALA A 1 99 ? -2.601 -5.151 19.383 1.00 77.12 99 ALA A N 1
ATOM 763 C CA . ALA A 1 99 ? -3.124 -6.199 20.261 1.00 77.12 99 ALA A CA 1
ATOM 764 C C . ALA A 1 99 ? -2.501 -6.208 21.673 1.00 77.12 99 ALA A C 1
ATOM 766 O O . ALA A 1 99 ? -2.937 -7.001 22.512 1.00 77.12 99 ALA A O 1
ATOM 767 N N . GLY A 1 100 ? -1.476 -5.385 21.920 1.00 58.91 100 GLY A N 1
ATOM 768 C CA . GLY A 1 100 ? -0.809 -5.223 23.218 1.00 58.91 100 GLY A CA 1
ATOM 769 C C . GLY A 1 100 ? -1.115 -3.877 23.849 1.00 58.91 100 GLY A C 1
ATOM 770 O O . GLY A 1 100 ? -1.254 -3.855 25.092 1.00 58.91 100 GLY A O 1
#

Mean predicted aligned error: 2.89 Å

Solvent-accessible surface area (backbone atoms only — not comparable to full-atom values): 5661 Å² total; per-residue (Å²): 139,85,84,76,75,51,74,67,49,49,52,50,35,54,51,47,38,52,44,30,70,73,74,41,36,71,67,57,52,51,50,31,49,75,72,74,41,58,46,75,66,62,54,46,52,42,44,75,72,45,52,57,28,32,41,27,50,52,94,78,74,24,67,54,45,53,73,66,54,52,46,45,50,49,55,38,40,53,76,45,63,61,63,61,67,49,64,61,55,24,45,50,48,32,47,58,64,74,72,110

Sequence (100 aa):
MDFDFSDDQEMLRDTVRKWVDKAYTFERRRGIVKDGGFSPAAWRELGELGLLGLHVAEENGGMGFGPVDAMVVMEELGRGIVVEPFAAVSLVATHLLNAG

Se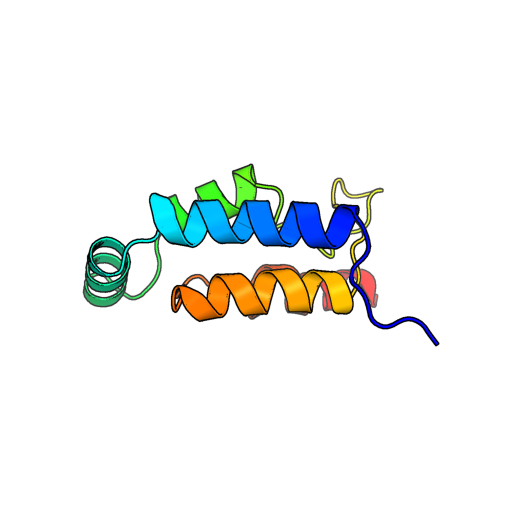condary structure (DSSP, 8-state):
---SPPHHHHHHHHHHHHHHHHHS-HHHHHHHHHTTS--HHHHHHHHHTTGGGTTS-GGGTS----HHHHHHHHHHHHHTT--S-HIIIIIIIHHHHHT-

Radius of gyration: 13.9 Å; Cα contacts (8 Å, |Δi|>4): 99; chains: 1; bounding box: 45×20×40 Å

pLDDT: mean 94.18, std 6.03, range [58.91, 98.62]

Nearest PDB structures (foldseek):
  6es9-assembly1_A  TM=8.635E-01  e=1.089E-02  Paracoccus denitrificans PD1222
  4l1f-assembly1_A  TM=7.950E-01  e=1.546E-02  Acidaminococcus fermentans DSM 20731
  6fah-assembly1_C  TM=7.204E-01  e=4.428E-02  Acetobacterium woodii DSM 1030
  3owa-assembly2_D  TM=6.728E-01  e=1.426E-01  Bacillus anthracis str. 'Ames Ancestor'
  8ciw-assembly1_B  TM=8.576E-01  e=1.867E+00  Pseudomonas migulae